Protein AF-W1DSR8-F1 (afdb_monomer_lite)

Radius of gyration: 26.34 Å; chains: 1; bounding box: 42×63×61 Å

Structure (mmCIF, N/CA/C/O backbone):
data_AF-W1DSR8-F1
#
_entry.id   AF-W1DSR8-F1
#
loop_
_atom_site.group_PDB
_atom_site.id
_atom_site.type_symbol
_atom_site.label_atom_id
_atom_site.label_alt_id
_atom_site.label_comp_id
_atom_site.label_asym_id
_atom_site.label_entity_id
_atom_site.label_seq_id
_atom_site.pdbx_PDB_ins_code
_atom_site.Cartn_x
_atom_site.Cartn_y
_atom_site.Cartn_z
_atom_site.occupancy
_atom_site.B_iso_or_equiv
_atom_site.auth_seq_id
_atom_site.auth_comp_id
_atom_site.auth_asym_id
_atom_site.auth_atom_id
_atom_site.pdbx_PDB_model_num
ATOM 1 N N . MET A 1 1 ? 25.577 -54.104 -38.738 1.00 57.38 1 MET A N 1
ATOM 2 C CA . MET A 1 1 ? 24.603 -52.981 -38.769 1.00 57.38 1 MET A CA 1
ATOM 3 C C . MET A 1 1 ? 24.410 -52.238 -37.432 1.00 57.38 1 MET A C 1
ATOM 5 O O . MET A 1 1 ? 23.777 -51.196 -37.439 1.00 57.38 1 MET A O 1
ATOM 9 N N . LYS A 1 2 ? 24.956 -52.697 -36.290 1.00 66.31 2 LYS A N 1
ATOM 10 C CA . LYS A 1 2 ? 24.788 -52.043 -34.970 1.00 66.31 2 LYS A CA 1
ATOM 11 C C . LYS A 1 2 ? 25.782 -50.908 -34.601 1.00 66.31 2 LYS A C 1
ATOM 13 O O . LYS A 1 2 ? 25.391 -50.066 -33.798 1.00 66.31 2 LYS A O 1
ATOM 18 N N . PRO A 1 3 ? 27.028 -50.830 -35.128 1.00 71.56 3 PRO A N 1
ATOM 19 C CA . PRO A 1 3 ? 27.951 -49.761 -34.733 1.00 71.56 3 PRO A CA 1
ATOM 20 C C . PRO A 1 3 ? 27.634 -48.437 -35.438 1.00 71.56 3 PRO A C 1
ATOM 22 O O . PRO A 1 3 ? 27.635 -47.404 -34.787 1.00 71.56 3 PRO A O 1
ATOM 25 N N . PHE A 1 4 ? 27.260 -48.464 -36.720 1.00 76.31 4 PHE A N 1
ATOM 26 C CA . PHE A 1 4 ? 26.940 -47.255 -37.491 1.00 76.31 4 PHE A CA 1
ATOM 27 C C . PHE A 1 4 ? 25.785 -46.451 -36.869 1.00 76.31 4 PHE A C 1
ATOM 29 O O . PHE A 1 4 ? 25.891 -45.244 -36.692 1.00 76.31 4 PHE A O 1
ATOM 36 N N . LEU A 1 5 ? 24.735 -47.142 -36.409 1.00 77.69 5 LEU A N 1
ATOM 37 C CA . LEU A 1 5 ? 23.602 -46.515 -35.728 1.00 77.69 5 LEU A CA 1
ATOM 38 C C . LEU A 1 5 ? 24.011 -45.832 -34.408 1.00 77.69 5 LEU A C 1
ATOM 40 O O . LEU A 1 5 ? 23.509 -44.759 -34.092 1.00 77.69 5 LEU A O 1
ATOM 44 N N . ARG A 1 6 ? 24.963 -46.410 -33.659 1.00 77.19 6 ARG A N 1
ATOM 45 C CA . ARG A 1 6 ? 25.502 -45.806 -32.426 1.00 77.19 6 ARG A CA 1
ATOM 46 C C . ARG A 1 6 ? 26.290 -44.528 -32.711 1.00 77.19 6 ARG A C 1
ATOM 48 O O . ARG A 1 6 ? 26.138 -43.558 -31.979 1.00 77.19 6 ARG A O 1
ATOM 55 N N . TRP A 1 7 ? 27.080 -44.512 -33.783 1.00 81.88 7 TRP A N 1
ATOM 56 C CA . TRP A 1 7 ? 27.810 -43.315 -34.210 1.00 81.88 7 TRP A CA 1
ATOM 57 C C . TRP A 1 7 ? 26.868 -42.203 -34.682 1.00 81.88 7 TRP A C 1
ATOM 59 O O . TRP A 1 7 ? 27.101 -41.045 -34.346 1.00 81.88 7 TRP A O 1
ATOM 69 N N . CYS A 1 8 ? 25.761 -42.541 -35.352 1.00 83.31 8 CYS A N 1
ATOM 70 C CA . CYS A 1 8 ? 24.715 -41.568 -35.674 1.00 83.31 8 CYS A CA 1
ATOM 71 C C . CYS A 1 8 ? 24.102 -40.949 -34.410 1.00 83.31 8 CYS A C 1
ATOM 73 O O . CYS A 1 8 ? 23.993 -39.732 -34.336 1.00 83.31 8 CYS A O 1
ATOM 75 N N . PHE A 1 9 ? 23.768 -41.747 -33.390 1.00 82.94 9 PHE A N 1
ATOM 76 C CA . PHE A 1 9 ? 23.227 -41.210 -32.133 1.00 82.94 9 PHE A CA 1
ATOM 77 C C . PHE A 1 9 ? 24.204 -40.274 -31.411 1.00 82.94 9 PHE A C 1
ATOM 79 O O . PHE A 1 9 ? 23.792 -39.228 -30.913 1.00 82.94 9 PHE A O 1
ATOM 86 N N . VAL A 1 10 ? 25.496 -40.614 -31.387 1.00 83.94 10 VAL A N 1
ATOM 87 C CA . VAL A 1 10 ? 26.535 -39.766 -30.779 1.00 83.94 10 VAL A CA 1
ATOM 88 C C . VAL A 1 10 ? 26.715 -38.463 -31.564 1.00 83.94 10 VAL A C 1
ATOM 90 O O . VAL A 1 10 ? 26.798 -37.396 -30.959 1.00 83.94 10 VAL A O 1
ATOM 93 N N . ALA A 1 11 ? 26.713 -38.525 -32.898 1.00 82.00 11 ALA A N 1
ATOM 94 C CA . ALA A 1 11 ? 26.801 -37.339 -33.746 1.00 82.00 11 ALA A CA 1
ATOM 95 C C . ALA A 1 11 ? 25.592 -36.409 -33.552 1.00 82.00 11 ALA A C 1
ATOM 97 O O . ALA A 1 11 ? 25.767 -35.209 -33.354 1.00 82.00 11 ALA A O 1
ATOM 98 N N . THR A 1 12 ? 24.375 -36.960 -33.511 1.00 81.69 12 THR A N 1
ATOM 99 C CA . THR A 1 12 ? 23.156 -36.182 -33.252 1.00 81.69 12 THR A CA 1
ATOM 100 C C . THR A 1 12 ? 23.197 -35.518 -31.871 1.00 81.69 12 THR A C 1
ATOM 102 O O . THR A 1 12 ? 22.888 -34.332 -31.751 1.00 81.69 12 THR A O 1
ATOM 105 N N . ALA A 1 13 ? 23.655 -36.226 -30.833 1.00 79.44 13 ALA A N 1
ATOM 106 C CA . ALA A 1 13 ? 23.804 -3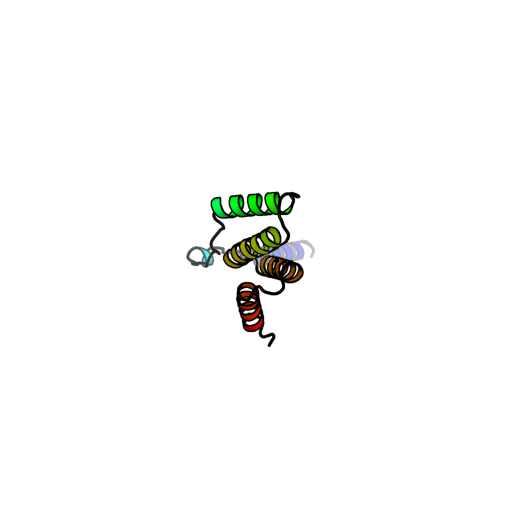5.657 -29.492 1.00 79.44 13 ALA A CA 1
ATOM 107 C C . ALA A 1 13 ? 24.827 -34.504 -29.443 1.00 79.44 13 ALA A C 1
ATOM 109 O O . ALA A 1 13 ? 24.573 -33.487 -28.800 1.00 79.44 13 ALA A O 1
ATOM 110 N N . LEU A 1 14 ? 25.946 -34.621 -30.168 1.00 77.50 14 LEU A N 1
ATOM 111 C CA . LEU A 1 14 ? 26.954 -33.558 -30.273 1.00 77.50 14 LEU A CA 1
ATOM 112 C C . LEU A 1 14 ? 26.421 -32.316 -31.000 1.00 77.50 14 LEU A C 1
ATOM 114 O O . LEU A 1 14 ? 26.727 -31.199 -30.591 1.00 77.50 14 LEU A O 1
ATOM 118 N N . THR A 1 15 ? 25.581 -32.484 -32.027 1.00 75.31 15 THR A N 1
ATOM 119 C CA . THR A 1 15 ? 24.959 -31.341 -32.723 1.00 75.31 15 THR A CA 1
ATOM 120 C C . THR A 1 15 ? 23.925 -30.600 -31.870 1.00 75.31 15 THR A C 1
ATOM 122 O O . THR A 1 15 ? 23.788 -29.386 -31.996 1.00 75.31 15 THR A O 1
ATOM 125 N N . LEU A 1 16 ? 23.240 -31.294 -30.952 1.00 71.69 16 LEU A N 1
ATOM 126 C CA . LEU A 1 16 ? 22.251 -30.694 -30.045 1.00 71.69 16 LEU A CA 1
ATOM 127 C C . LEU A 1 16 ? 22.886 -29.890 -28.896 1.00 71.69 16 LEU A C 1
ATOM 129 O O . LEU A 1 16 ? 22.222 -29.037 -28.313 1.00 71.69 16 LEU A O 1
ATOM 133 N N . ALA A 1 17 ? 24.171 -30.100 -28.592 1.00 68.50 17 ALA A N 1
ATOM 134 C CA . ALA A 1 17 ? 24.893 -29.357 -27.554 1.00 68.50 17 ALA A CA 1
ATOM 135 C C . ALA A 1 17 ? 25.417 -27.973 -28.016 1.00 68.50 17 ALA A C 1
ATOM 137 O O . ALA A 1 17 ? 26.046 -27.259 -27.237 1.00 68.50 17 ALA A O 1
ATOM 138 N N . GLY A 1 18 ? 25.177 -27.579 -29.275 1.00 62.69 18 GLY A N 1
ATOM 139 C CA . GLY A 1 18 ? 25.823 -26.427 -29.921 1.00 62.69 18 GLY A CA 1
ATOM 140 C C . GLY A 1 18 ? 25.292 -25.023 -29.583 1.00 62.69 18 GLY A C 1
ATOM 141 O O . GLY A 1 18 ? 25.923 -24.043 -29.974 1.00 62.69 18 GLY A O 1
ATOM 142 N N . CYS A 1 19 ? 24.181 -24.868 -28.856 1.00 67.44 19 CYS A N 1
ATOM 143 C CA . CYS A 1 19 ? 23.572 -23.550 -28.602 1.00 67.44 19 CYS A CA 1
ATOM 144 C C . CYS A 1 19 ? 23.547 -23.181 -27.112 1.00 67.44 19 CYS A C 1
ATOM 146 O O . CYS A 1 19 ? 22.496 -23.109 -26.488 1.00 67.44 19 CYS A O 1
ATOM 148 N N . SER A 1 20 ? 24.721 -22.903 -26.545 1.00 65.50 20 SER A N 1
ATOM 149 C CA . SER A 1 20 ? 24.864 -22.311 -25.205 1.00 65.50 20 SER A CA 1
ATOM 150 C C . SER A 1 20 ? 25.901 -21.176 -25.202 1.00 65.50 20 SER A C 1
ATOM 152 O O . SER A 1 20 ? 26.665 -21.012 -24.247 1.00 65.50 20 SER A O 1
ATOM 154 N N . SER A 1 21 ? 25.982 -20.373 -26.270 1.00 65.56 21 SER A N 1
ATOM 155 C CA . SER A 1 21 ? 26.824 -19.176 -26.216 1.00 65.56 21 SER A CA 1
ATOM 156 C C . SER A 1 21 ? 26.148 -18.146 -25.303 1.00 65.56 21 SER A C 1
ATOM 158 O O . SER A 1 21 ? 25.184 -17.492 -25.665 1.00 65.56 21 SER A O 1
ATOM 160 N N . THR A 1 22 ? 26.641 -17.986 -24.077 1.00 63.34 22 THR A N 1
ATOM 161 C CA . THR A 1 22 ? 26.250 -16.882 -23.176 1.00 63.34 22 THR A CA 1
ATOM 162 C C . THR A 1 22 ? 26.938 -15.563 -23.550 1.00 63.34 22 THR A C 1
ATOM 164 O O . THR A 1 22 ? 26.731 -14.535 -22.909 1.00 63.34 22 THR A O 1
ATOM 167 N N . ALA A 1 23 ? 27.745 -15.575 -24.619 1.00 63.06 23 ALA A N 1
ATOM 168 C CA . ALA A 1 23 ? 28.526 -14.440 -25.096 1.00 63.06 23 ALA A CA 1
ATOM 169 C C . ALA A 1 23 ? 27.670 -13.245 -25.554 1.00 63.06 23 ALA A C 1
ATOM 171 O O . ALA A 1 23 ? 28.131 -12.118 -25.425 1.00 63.06 23 ALA A O 1
ATOM 172 N N . TRP A 1 24 ? 26.426 -13.458 -26.008 1.00 65.94 24 TRP A N 1
ATOM 173 C CA . TRP A 1 24 ? 25.528 -12.369 -26.430 1.00 65.94 24 TRP A CA 1
ATOM 174 C C . TRP A 1 24 ? 25.045 -11.476 -25.277 1.00 65.94 24 TRP A C 1
ATOM 176 O O . TRP A 1 24 ? 24.497 -10.407 -25.522 1.00 65.94 24 TRP A O 1
ATOM 186 N N . ARG A 1 25 ? 25.223 -11.904 -24.019 1.00 64.75 25 ARG A N 1
ATOM 187 C CA . ARG A 1 25 ? 24.675 -11.220 -22.837 1.00 64.75 25 ARG A CA 1
ATOM 188 C C . ARG A 1 25 ? 25.703 -10.390 -22.064 1.00 64.75 25 ARG A C 1
ATOM 190 O O . ARG A 1 25 ? 25.335 -9.766 -21.077 1.00 64.75 25 ARG A O 1
ATOM 197 N N . LYS A 1 26 ? 26.973 -10.387 -22.489 1.00 68.38 26 LYS A N 1
ATOM 198 C CA . LYS A 1 26 ? 28.072 -9.711 -21.772 1.00 68.38 26 LYS A CA 1
ATOM 199 C C . LYS A 1 26 ? 27.891 -8.193 -21.678 1.00 68.38 26 LYS A C 1
ATOM 201 O O . LYS A 1 26 ? 28.249 -7.625 -20.656 1.00 68.38 26 LYS A O 1
ATOM 206 N N . ASP A 1 27 ? 27.254 -7.592 -22.680 1.00 73.44 27 ASP A N 1
ATOM 207 C CA . ASP A 1 27 ? 27.051 -6.139 -22.774 1.00 73.44 27 ASP A CA 1
ATOM 208 C C . ASP A 1 27 ? 25.569 -5.737 -22.661 1.00 73.44 27 ASP A C 1
ATOM 210 O O . ASP A 1 27 ? 25.179 -4.614 -22.982 1.00 73.44 27 ASP A O 1
ATOM 214 N N . ALA A 1 28 ? 24.707 -6.660 -22.222 1.00 76.81 28 ALA A N 1
ATOM 215 C CA . ALA A 1 28 ? 23.290 -6.376 -22.057 1.00 76.81 28 ALA A CA 1
ATOM 216 C C . ALA A 1 28 ? 23.070 -5.543 -20.786 1.00 76.81 28 ALA A C 1
ATOM 218 O O . ALA A 1 28 ? 23.123 -6.065 -19.671 1.00 76.81 28 ALA A O 1
ATOM 219 N N . VAL A 1 29 ? 22.772 -4.253 -20.953 1.00 77.44 29 VAL A N 1
ATOM 220 C CA . VAL A 1 29 ? 22.270 -3.403 -19.865 1.00 77.44 29 VAL A CA 1
ATOM 221 C C . VAL A 1 29 ? 20.841 -3.840 -19.557 1.00 77.44 29 VAL A C 1
ATOM 223 O O . VAL A 1 29 ? 19.881 -3.415 -20.197 1.00 77.44 29 VAL A O 1
ATOM 226 N N . LEU A 1 30 ? 20.703 -4.756 -18.603 1.00 79.81 30 LEU A N 1
ATOM 227 C CA . LEU A 1 30 ? 19.405 -5.146 -18.073 1.00 79.81 30 LEU A C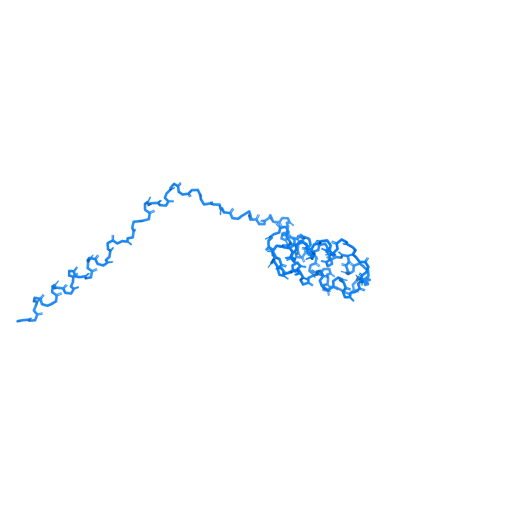A 1
ATOM 228 C C . LEU A 1 30 ? 19.028 -4.159 -16.974 1.00 79.81 30 LEU A C 1
ATOM 230 O O . LEU A 1 30 ? 19.800 -3.942 -16.041 1.00 79.81 30 LEU A O 1
ATOM 234 N N . ALA A 1 31 ? 17.835 -3.577 -17.072 1.00 80.12 31 ALA A N 1
ATOM 235 C CA . ALA A 1 31 ? 17.258 -2.838 -15.961 1.00 80.12 31 ALA A CA 1
ATOM 236 C C . ALA A 1 31 ? 17.036 -3.821 -14.801 1.00 80.12 31 ALA A C 1
ATOM 238 O O . ALA A 1 31 ? 16.130 -4.653 -14.839 1.00 80.12 31 ALA A O 1
ATOM 239 N N . VAL A 1 32 ? 17.909 -3.765 -13.797 1.00 75.62 32 VAL A N 1
ATOM 240 C CA . VAL A 1 32 ? 17.732 -4.496 -12.543 1.00 75.62 32 VAL A CA 1
ATOM 241 C C . VAL A 1 32 ? 16.789 -3.666 -11.673 1.00 75.62 32 VAL A C 1
ATOM 243 O O . VAL A 1 32 ? 16.991 -2.453 -11.568 1.00 75.62 32 VAL A O 1
ATOM 246 N N . PRO A 1 33 ? 15.752 -4.266 -11.062 1.00 76.56 33 PRO A N 1
ATOM 247 C CA . PRO A 1 33 ? 14.892 -3.531 -10.148 1.00 76.56 33 PRO A CA 1
ATOM 248 C C . PRO A 1 33 ? 15.720 -2.987 -8.982 1.00 76.56 33 PRO A C 1
ATOM 250 O O . PRO A 1 33 ? 16.597 -3.681 -8.454 1.00 76.56 33 PRO A O 1
ATOM 253 N N . LEU A 1 34 ? 15.430 -1.746 -8.586 1.00 78.88 34 LEU A N 1
ATOM 254 C CA . LEU A 1 34 ? 16.042 -1.127 -7.417 1.00 78.88 34 LEU A CA 1
ATOM 255 C C . LEU A 1 34 ? 15.794 -2.030 -6.205 1.00 78.88 34 LEU A C 1
ATOM 257 O O . LEU A 1 34 ? 14.649 -2.351 -5.889 1.00 78.88 34 LEU A O 1
ATOM 261 N N . GLN A 1 35 ? 16.873 -2.483 -5.571 1.00 84.94 35 GLN A N 1
ATOM 262 C CA . GLN A 1 35 ? 16.764 -3.338 -4.395 1.00 84.94 35 GLN A CA 1
ATOM 263 C C . GLN A 1 35 ? 16.304 -2.503 -3.192 1.00 84.94 35 GLN A C 1
ATOM 265 O O . GLN A 1 35 ? 16.728 -1.347 -3.073 1.00 84.94 35 GLN A O 1
ATOM 270 N N . PRO A 1 36 ? 15.475 -3.067 -2.296 1.00 88.88 36 PRO A N 1
ATOM 271 C CA . PRO A 1 36 ? 15.156 -2.424 -1.032 1.00 88.88 36 PRO A CA 1
ATOM 272 C C . PRO A 1 36 ? 16.435 -2.089 -0.264 1.00 88.88 36 PRO A C 1
ATOM 274 O O . PRO A 1 36 ? 17.408 -2.844 -0.259 1.00 88.88 36 PRO A O 1
ATOM 277 N N . THR A 1 37 ? 16.441 -0.941 0.401 1.00 92.88 37 THR A N 1
ATOM 278 C CA . THR A 1 37 ? 17.517 -0.603 1.333 1.00 92.88 37 THR A CA 1
ATOM 279 C C . THR A 1 37 ? 17.319 -1.351 2.650 1.00 92.88 37 THR A C 1
ATOM 281 O O . THR A 1 37 ? 16.186 -1.561 3.085 1.00 92.88 37 THR A O 1
ATOM 284 N N . LEU A 1 38 ? 18.413 -1.664 3.354 1.00 94.25 38 LEU A N 1
ATOM 285 C CA . LEU A 1 38 ? 18.348 -2.257 4.699 1.00 94.25 38 LEU A CA 1
ATOM 286 C C . LEU A 1 38 ? 17.455 -1.435 5.645 1.00 94.25 38 LEU A C 1
ATOM 288 O O . LEU A 1 38 ? 16.727 -1.981 6.467 1.00 94.25 38 LEU A O 1
ATOM 292 N N . GLN A 1 39 ? 17.484 -0.107 5.516 1.00 93.69 39 GLN A N 1
ATOM 293 C CA . GLN A 1 39 ? 16.636 0.774 6.309 1.00 93.69 39 GLN A CA 1
ATOM 294 C C . GLN A 1 39 ? 15.143 0.506 6.064 1.00 93.69 39 GLN A C 1
ATOM 296 O O . GLN A 1 39 ? 14.382 0.449 7.026 1.00 93.69 39 GLN A O 1
ATOM 301 N N . GLN A 1 40 ? 14.719 0.309 4.811 1.00 94.44 40 GLN A N 1
ATOM 302 C CA . GLN A 1 40 ? 13.326 -0.016 4.483 1.00 94.44 40 GLN A CA 1
ATOM 303 C C . GLN A 1 40 ? 12.914 -1.382 5.039 1.00 94.44 40 GLN A C 1
ATOM 305 O O . GLN A 1 40 ? 11.819 -1.504 5.580 1.00 94.44 40 GLN A O 1
ATOM 310 N N . GLU A 1 41 ? 13.793 -2.384 4.975 1.00 94.12 41 GLU A N 1
ATOM 311 C CA . GLU A 1 41 ? 13.533 -3.712 5.549 1.00 94.12 41 GLU A CA 1
ATOM 312 C C . GLU A 1 41 ? 13.352 -3.648 7.070 1.00 94.12 41 GLU A C 1
ATOM 314 O O . GLU A 1 41 ? 12.401 -4.208 7.618 1.00 94.12 41 GLU A O 1
ATOM 319 N N . VAL A 1 42 ? 14.223 -2.906 7.760 1.00 97.00 42 VAL A N 1
ATOM 320 C CA . VAL A 1 42 ? 14.126 -2.702 9.213 1.00 97.00 42 VAL A CA 1
ATOM 321 C C . VAL A 1 42 ? 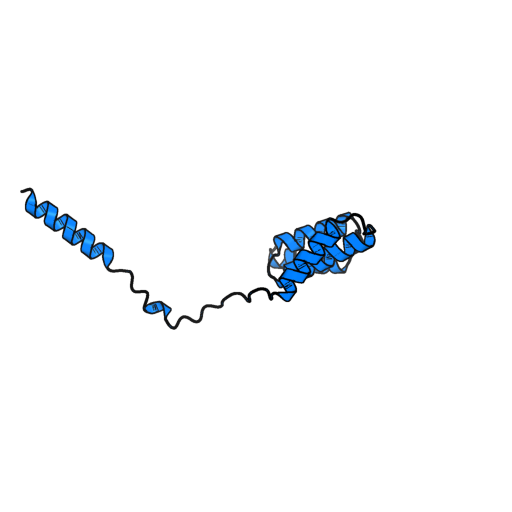12.855 -1.937 9.583 1.00 97.00 42 VAL A C 1
ATOM 323 O O . VAL A 1 42 ? 12.209 -2.272 10.579 1.00 97.00 42 VAL A O 1
ATOM 326 N N . ILE A 1 43 ? 12.476 -0.923 8.797 1.00 96.75 43 ILE A N 1
ATOM 327 C CA . ILE A 1 43 ? 11.224 -0.185 9.003 1.00 96.75 43 ILE A CA 1
ATOM 328 C C . ILE A 1 43 ? 10.027 -1.128 8.843 1.00 96.75 43 ILE A C 1
ATOM 330 O O . ILE A 1 43 ? 9.193 -1.172 9.745 1.00 96.75 43 ILE A O 1
ATOM 334 N N . LEU A 1 44 ? 9.972 -1.929 7.774 1.00 96.62 44 LEU A N 1
ATOM 335 C CA . LEU A 1 44 ? 8.902 -2.911 7.562 1.00 96.62 44 LEU A CA 1
ATOM 336 C C . LEU A 1 44 ? 8.775 -3.884 8.737 1.00 96.62 44 LEU A C 1
ATOM 338 O O . LEU A 1 44 ? 7.686 -4.036 9.292 1.00 96.62 44 LEU A O 1
ATOM 342 N N . ALA A 1 45 ? 9.889 -4.480 9.168 1.00 96.19 45 ALA A N 1
ATOM 343 C CA . ALA A 1 45 ? 9.904 -5.415 10.291 1.00 96.19 45 ALA A CA 1
ATOM 344 C C . ALA A 1 45 ? 9.390 -4.765 11.588 1.00 96.19 45 ALA A C 1
ATOM 346 O O . ALA A 1 45 ? 8.622 -5.363 12.344 1.00 96.19 45 ALA A O 1
ATOM 347 N N . ARG A 1 46 ? 9.765 -3.505 11.839 1.00 97.06 46 ARG A N 1
ATOM 348 C CA . ARG A 1 46 ? 9.274 -2.746 12.994 1.00 97.06 46 ARG A CA 1
ATOM 349 C C . ARG A 1 46 ? 7.777 -2.453 12.891 1.00 97.06 46 ARG A C 1
ATOM 351 O O . ARG A 1 46 ? 7.077 -2.601 13.889 1.00 97.06 46 ARG A O 1
ATOM 358 N N . MET A 1 47 ? 7.281 -2.042 11.725 1.00 97.44 47 MET A N 1
ATOM 359 C CA . MET A 1 47 ? 5.850 -1.784 11.516 1.00 97.44 47 MET A CA 1
ATOM 360 C C . MET A 1 47 ? 5.023 -3.051 11.749 1.00 97.44 47 MET A C 1
ATOM 362 O O . MET A 1 47 ? 4.009 -2.996 12.441 1.00 97.44 47 MET A O 1
ATOM 366 N N . GLU A 1 48 ? 5.482 -4.203 11.250 1.00 95.88 48 GLU A N 1
ATOM 367 C CA . GLU A 1 48 ? 4.856 -5.504 11.516 1.00 95.88 48 GLU A CA 1
ATOM 368 C C . GLU A 1 48 ? 4.806 -5.830 13.011 1.00 95.88 48 GLU A C 1
ATOM 370 O O . GLU A 1 48 ? 3.751 -6.199 13.528 1.00 95.88 48 GLU A O 1
ATOM 375 N N . GLN A 1 49 ? 5.916 -5.634 13.726 1.00 96.38 49 GLN A N 1
ATOM 376 C CA . GLN A 1 49 ? 5.972 -5.857 15.170 1.00 96.38 49 GLN A CA 1
ATOM 377 C C . GLN A 1 49 ? 4.986 -4.958 15.932 1.00 96.38 49 GLN A C 1
ATOM 379 O O . GLN A 1 49 ? 4.308 -5.422 16.852 1.00 96.38 49 GLN A O 1
ATOM 384 N N . ILE A 1 50 ? 4.886 -3.680 15.555 1.00 96.75 50 ILE A N 1
ATOM 385 C CA . ILE A 1 50 ? 3.958 -2.734 16.183 1.00 96.75 50 ILE A CA 1
ATOM 386 C C . ILE A 1 50 ? 2.507 -3.140 15.887 1.00 96.75 50 ILE A C 1
ATOM 388 O O . ILE A 1 50 ? 1.694 -3.183 16.810 1.00 96.75 50 I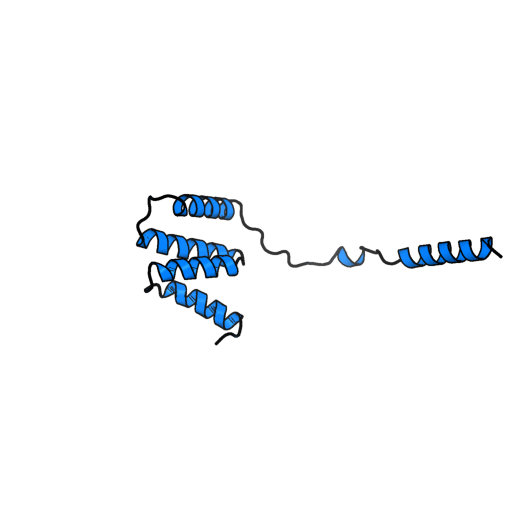LE A O 1
ATOM 392 N N . LEU A 1 51 ? 2.182 -3.510 14.645 1.00 95.88 51 LEU A N 1
ATOM 393 C CA . LEU A 1 51 ? 0.837 -3.954 14.258 1.00 95.88 51 LEU A CA 1
ATOM 394 C C . LEU A 1 51 ? 0.410 -5.253 14.956 1.00 95.88 51 LEU A C 1
ATOM 396 O O . LEU A 1 51 ? -0.770 -5.407 15.281 1.00 95.88 51 LEU A O 1
ATOM 400 N N . ALA A 1 52 ? 1.353 -6.162 15.216 1.00 94.44 52 ALA A N 1
ATOM 401 C CA . ALA A 1 52 ? 1.120 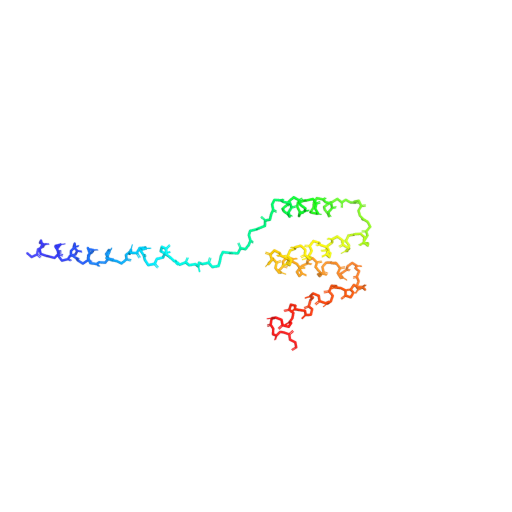-7.386 15.983 1.00 94.44 52 ALA A CA 1
ATOM 402 C C . ALA A 1 52 ? 0.921 -7.126 17.488 1.00 94.44 52 ALA A C 1
ATOM 404 O O . ALA A 1 52 ? 0.377 -7.969 18.204 1.00 94.44 52 ALA A O 1
ATOM 405 N N . SER A 1 53 ? 1.344 -5.962 17.983 1.00 92.00 53 SER A N 1
ATOM 406 C CA . SER A 1 53 ? 1.132 -5.568 19.371 1.00 92.00 53 SER A CA 1
ATOM 407 C C . SER A 1 53 ? -0.310 -5.093 19.623 1.00 92.00 53 SER A C 1
ATOM 409 O O . SER A 1 53 ? -1.036 -4.673 18.717 1.00 92.00 53 SER A O 1
ATOM 411 N N . ARG A 1 54 ? -0.739 -5.129 20.892 1.00 81.62 54 ARG A N 1
ATOM 412 C CA . ARG A 1 54 ? -2.044 -4.602 21.345 1.00 81.62 54 ARG A CA 1
ATOM 413 C C . ARG A 1 54 ? -2.002 -3.121 21.747 1.00 81.62 54 ARG A C 1
ATOM 415 O O . ARG A 1 54 ? -2.917 -2.655 22.411 1.00 81.62 54 ARG A O 1
ATOM 422 N N . ALA A 1 55 ? -0.937 -2.402 21.404 1.00 86.81 55 ALA A N 1
ATOM 423 C CA . ALA A 1 55 ? -0.685 -1.068 21.947 1.00 86.81 55 ALA A CA 1
ATOM 424 C C . ALA A 1 55 ? -1.391 0.077 21.200 1.00 86.81 55 ALA A C 1
ATOM 426 O O . ALA A 1 55 ? -1.396 1.193 21.705 1.00 86.81 55 ALA A O 1
ATOM 427 N N . LEU A 1 56 ? -1.946 -0.181 20.014 1.00 94.06 56 LEU A N 1
ATOM 428 C CA . LEU A 1 56 ? -2.484 0.854 19.129 1.00 94.06 56 LEU A CA 1
ATOM 429 C C . LEU A 1 56 ? -3.993 1.022 19.292 1.00 94.06 56 LEU A C 1
ATOM 431 O O . LEU A 1 56 ? -4.723 0.026 19.319 1.00 94.06 56 LEU A O 1
ATOM 435 N N . SER A 1 57 ? -4.446 2.274 19.302 1.00 96.31 57 SER A N 1
ATOM 436 C CA . SER A 1 57 ? -5.838 2.614 19.004 1.00 96.31 57 SER A CA 1
ATOM 437 C C . SER A 1 57 ? -6.200 2.229 17.567 1.00 96.31 57 SER A C 1
ATOM 439 O O . SER A 1 57 ? -5.327 2.030 16.717 1.00 96.31 57 SER A O 1
ATOM 441 N N . ASP A 1 58 ? -7.498 2.139 17.282 1.00 95.81 58 ASP A N 1
ATOM 442 C CA . ASP A 1 58 ? -7.993 1.872 15.928 1.00 95.81 58 ASP A CA 1
ATOM 443 C C . ASP A 1 58 ? -7.486 2.922 14.935 1.00 95.81 58 ASP A C 1
ATOM 445 O O . ASP A 1 58 ? -7.041 2.583 13.838 1.00 95.81 58 ASP A O 1
ATOM 449 N N . ASP A 1 59 ? -7.431 4.183 15.360 1.00 96.12 59 ASP A N 1
ATOM 450 C CA . ASP A 1 59 ? -6.907 5.253 14.530 1.00 96.12 59 ASP A CA 1
ATOM 451 C C . ASP A 1 59 ? -5.410 5.091 14.223 1.00 96.12 59 ASP A C 1
ATOM 453 O O . ASP A 1 59 ? -4.982 5.147 13.065 1.00 96.12 59 ASP A O 1
ATOM 457 N N . GLU A 1 60 ? -4.585 4.840 15.233 1.00 97.56 60 GLU A N 1
ATOM 458 C CA . GLU A 1 60 ? -3.155 4.620 15.005 1.00 97.56 60 GLU A CA 1
ATOM 459 C C . GLU A 1 60 ? -2.913 3.363 14.163 1.00 97.56 60 GLU A C 1
ATOM 461 O O . GLU A 1 60 ? -2.024 3.347 13.313 1.00 97.56 60 GLU A O 1
ATOM 466 N N . ARG A 1 61 ? -3.733 2.321 14.343 1.00 97.75 61 ARG A N 1
ATOM 467 C CA . ARG A 1 61 ? -3.669 1.097 13.540 1.00 97.75 61 ARG A CA 1
ATOM 468 C C . ARG A 1 61 ? -4.008 1.365 12.077 1.00 97.75 61 ARG A C 1
ATOM 470 O O . ARG A 1 61 ? -3.258 0.919 11.212 1.00 97.75 61 ARG A O 1
ATOM 477 N N . ALA A 1 62 ? -5.090 2.090 11.794 1.00 98.19 62 ALA A N 1
ATOM 478 C CA . ALA A 1 62 ? -5.466 2.476 10.434 1.00 98.19 62 ALA A CA 1
ATOM 479 C C . ALA A 1 62 ? -4.368 3.316 9.765 1.00 98.19 62 ALA A C 1
ATOM 481 O O . ALA A 1 62 ? -3.992 3.056 8.621 1.00 98.19 62 ALA A O 1
ATOM 482 N N . GLN A 1 63 ? -3.800 4.274 10.503 1.00 98.12 63 GLN A N 1
ATOM 483 C CA . GLN A 1 63 ? -2.716 5.121 10.014 1.00 98.12 63 GLN A CA 1
ATOM 484 C C . GLN A 1 63 ? -1.446 4.315 9.718 1.00 98.12 63 GLN A C 1
ATOM 486 O O . GLN A 1 63 ? -0.852 4.464 8.652 1.00 98.12 63 GLN A O 1
ATOM 491 N N . LEU A 1 64 ? -1.054 3.415 10.620 1.00 98.19 64 LEU A N 1
ATOM 492 C CA . LEU A 1 64 ? 0.139 2.593 10.440 1.00 98.19 64 LEU A CA 1
ATOM 493 C C . LEU A 1 64 ? -0.015 1.587 9.288 1.00 98.19 64 LEU A C 1
ATOM 495 O O . LEU A 1 64 ? 0.949 1.335 8.566 1.00 98.19 64 LEU A O 1
ATOM 499 N N . LEU A 1 65 ? -1.218 1.036 9.085 1.00 98.50 65 LEU A N 1
ATOM 500 C CA . LEU A 1 65 ? -1.540 0.220 7.908 1.00 98.50 65 LEU A CA 1
ATOM 501 C C . LEU A 1 65 ? -1.408 1.038 6.619 1.00 98.50 65 LEU A C 1
ATOM 503 O O . LEU A 1 65 ? -0.764 0.579 5.681 1.00 98.50 65 LEU A O 1
ATOM 507 N N . TYR A 1 66 ? -1.946 2.260 6.580 1.00 98.56 66 TYR A N 1
ATOM 508 C CA . TYR A 1 66 ? -1.763 3.158 5.439 1.00 98.56 66 TYR A CA 1
ATOM 509 C C . TYR A 1 66 ? -0.276 3.411 5.148 1.00 98.56 66 TYR A C 1
ATOM 511 O O . TYR A 1 66 ? 0.167 3.207 4.019 1.00 98.56 66 TYR A O 1
ATOM 519 N N . GLU A 1 67 ? 0.516 3.776 6.157 1.00 98.38 67 GLU A N 1
ATOM 520 C CA . GLU A 1 67 ? 1.949 4.045 5.994 1.00 98.38 67 GLU A CA 1
ATOM 521 C C . GLU A 1 67 ? 2.728 2.814 5.516 1.00 98.38 67 GLU A C 1
ATOM 523 O O . GLU A 1 67 ? 3.593 2.925 4.641 1.00 98.38 67 GLU A O 1
ATOM 528 N N . ARG A 1 68 ? 2.408 1.622 6.039 1.00 98.56 68 ARG A N 1
ATOM 529 C CA . ARG A 1 68 ? 3.033 0.376 5.580 1.00 98.56 68 ARG A CA 1
ATOM 530 C C . ARG A 1 68 ? 2.635 0.065 4.138 1.00 98.56 68 ARG A C 1
ATOM 532 O O . ARG A 1 68 ? 3.490 -0.332 3.347 1.00 98.56 68 ARG A O 1
ATOM 539 N N . GLY A 1 69 ? 1.385 0.340 3.768 1.00 98.25 69 GLY A N 1
ATOM 540 C CA . GLY A 1 69 ? 0.905 0.243 2.395 1.00 98.25 69 GLY A CA 1
ATOM 541 C C . GLY A 1 69 ? 1.668 1.157 1.431 1.00 98.25 69 GLY A C 1
ATOM 542 O O . GLY A 1 69 ? 2.084 0.703 0.367 1.00 98.25 69 GLY A O 1
ATOM 543 N N . VAL A 1 70 ? 1.943 2.406 1.824 1.00 98.12 70 VAL A N 1
ATOM 544 C CA . VAL A 1 70 ? 2.785 3.340 1.048 1.00 98.12 70 VAL A CA 1
ATOM 545 C C . VAL A 1 70 ? 4.204 2.792 0.871 1.00 98.12 70 VAL A C 1
ATOM 547 O O . VAL A 1 70 ? 4.765 2.843 -0.226 1.00 98.12 70 VAL A O 1
ATOM 550 N N . LEU A 1 71 ? 4.788 2.219 1.927 1.00 97.31 71 LEU A N 1
ATOM 551 C CA . LEU A 1 71 ? 6.112 1.607 1.840 1.00 97.31 71 LEU A CA 1
ATOM 552 C C . LEU A 1 71 ? 6.110 0.393 0.899 1.00 97.31 71 LEU A C 1
ATOM 554 O O . LEU A 1 71 ? 6.988 0.295 0.042 1.00 97.31 71 LEU A O 1
ATOM 558 N N . TYR A 1 72 ? 5.110 -0.486 0.981 1.00 97.38 72 TYR A N 1
ATOM 559 C CA . TYR A 1 72 ? 4.957 -1.594 0.038 1.00 97.38 72 TYR A CA 1
ATOM 560 C C . TYR A 1 72 ? 4.781 -1.123 -1.410 1.00 97.38 72 TYR A C 1
ATOM 562 O O . TYR A 1 72 ? 5.386 -1.714 -2.305 1.00 97.38 72 TYR A O 1
ATOM 570 N N . ASP A 1 73 ? 4.019 -0.054 -1.653 1.00 96.19 73 ASP A N 1
ATOM 571 C CA . ASP A 1 73 ? 3.871 0.532 -2.990 1.00 96.19 73 ASP A CA 1
ATOM 572 C C . ASP A 1 73 ? 5.219 0.996 -3.555 1.00 96.19 73 ASP A C 1
ATOM 574 O O . ASP A 1 73 ? 5.579 0.634 -4.678 1.00 96.19 73 ASP A O 1
ATOM 578 N N . SER A 1 74 ? 6.017 1.693 -2.737 1.00 93.56 74 SER A N 1
ATOM 579 C CA . SER A 1 74 ? 7.355 2.170 -3.122 1.00 93.56 74 SER A CA 1
ATOM 580 C C . SER A 1 74 ? 8.325 1.038 -3.488 1.00 93.56 74 SER A C 1
ATOM 582 O O . SER A 1 74 ? 9.246 1.233 -4.279 1.00 93.56 74 SER A O 1
ATOM 584 N N . LEU A 1 75 ? 8.094 -0.159 -2.939 1.00 93.69 75 LEU A N 1
ATOM 585 C CA . LEU A 1 75 ? 8.866 -1.374 -3.204 1.00 93.69 75 LEU A CA 1
ATOM 586 C C . LEU A 1 75 ? 8.279 -2.214 -4.352 1.00 93.69 75 LEU A C 1
ATOM 588 O O . LEU A 1 75 ? 8.786 -3.293 -4.652 1.00 93.69 75 LEU A O 1
ATOM 592 N N . GLY A 1 76 ? 7.197 -1.757 -4.991 1.00 92.31 76 GLY A N 1
ATOM 593 C CA . GLY A 1 76 ? 6.508 -2.484 -6.059 1.00 92.31 76 GLY A CA 1
ATOM 594 C C . GLY A 1 76 ? 5.634 -3.645 -5.572 1.00 92.31 76 GLY A C 1
ATOM 595 O O . GLY A 1 76 ? 5.083 -4.391 -6.384 1.00 92.31 76 GLY A O 1
ATOM 596 N N . LEU A 1 77 ? 5.446 -3.795 -4.260 1.00 94.50 77 LEU A N 1
ATOM 597 C CA . LEU A 1 77 ? 4.674 -4.863 -3.622 1.00 94.50 77 LEU A CA 1
ATOM 598 C C . LEU A 1 77 ? 3.170 -4.529 -3.590 1.00 94.50 77 LEU A C 1
ATOM 600 O O . LEU A 1 77 ? 2.518 -4.564 -2.547 1.00 94.50 77 LEU A O 1
ATOM 604 N N . ARG A 1 78 ? 2.595 -4.222 -4.760 1.00 94.56 78 ARG A N 1
ATOM 605 C CA . ARG A 1 78 ? 1.231 -3.665 -4.909 1.00 94.56 78 ARG A CA 1
ATOM 606 C C . ARG A 1 78 ? 0.121 -4.484 -4.248 1.00 94.56 78 ARG A C 1
ATOM 608 O O . ARG A 1 78 ? -0.842 -3.917 -3.743 1.00 94.56 78 ARG A O 1
ATOM 615 N N . ALA A 1 79 ? 0.223 -5.813 -4.261 1.00 96.19 79 ALA A N 1
ATOM 616 C CA . ALA A 1 79 ? -0.784 -6.674 -3.640 1.00 96.19 79 ALA A CA 1
ATOM 617 C C . ALA A 1 79 ? -0.820 -6.502 -2.112 1.00 96.19 79 ALA A C 1
ATOM 619 O O . ALA A 1 79 ? -1.903 -6.435 -1.531 1.00 96.19 79 ALA A O 1
ATOM 620 N N . LEU A 1 80 ? 0.355 -6.379 -1.483 1.00 97.62 80 LEU A N 1
ATOM 621 C CA . LEU A 1 80 ? 0.475 -6.116 -0.049 1.00 97.62 80 LEU A CA 1
ATOM 622 C C . LEU A 1 80 ? -0.013 -4.704 0.277 1.00 97.62 80 LEU A C 1
ATOM 624 O O . LEU A 1 80 ? -0.833 -4.542 1.175 1.00 97.62 80 LEU A O 1
ATOM 628 N N . ALA A 1 81 ? 0.384 -3.711 -0.525 1.00 98.44 81 ALA A N 1
ATOM 629 C CA . ALA A 1 81 ? -0.094 -2.338 -0.379 1.00 98.44 81 ALA A CA 1
ATOM 630 C C . ALA A 1 81 ? -1.628 -2.248 -0.429 1.00 98.44 81 ALA A C 1
ATOM 632 O O . ALA A 1 81 ? -2.258 -1.695 0.468 1.00 98.44 81 ALA A O 1
ATOM 633 N N . ARG A 1 82 ? -2.260 -2.876 -1.431 1.00 97.62 82 ARG A N 1
ATOM 634 C CA . ARG A 1 82 ? -3.725 -2.909 -1.557 1.00 97.62 82 ARG A CA 1
ATOM 635 C C . ARG A 1 82 ? -4.400 -3.600 -0.373 1.00 97.62 82 ARG A C 1
ATOM 637 O O . ARG A 1 82 ? -5.482 -3.174 0.033 1.00 97.62 82 ARG A O 1
ATOM 644 N N . ASN A 1 83 ? -3.805 -4.668 0.155 1.00 98.25 83 ASN A N 1
ATOM 645 C CA . ASN A 1 83 ? -4.334 -5.346 1.333 1.00 98.25 83 ASN A CA 1
ATOM 646 C C . ASN A 1 83 ? -4.306 -4.422 2.560 1.00 98.25 83 ASN A C 1
ATOM 648 O O . ASN A 1 83 ? -5.334 -4.282 3.218 1.00 98.25 83 ASN A O 1
ATOM 652 N N . ASP A 1 84 ? -3.191 -3.734 2.799 1.00 98.56 84 ASP A N 1
ATOM 653 C CA . ASP A 1 84 ? -3.048 -2.771 3.893 1.00 98.56 84 ASP A CA 1
ATOM 654 C C . ASP A 1 84 ? -4.012 -1.589 3.764 1.00 98.56 84 ASP A C 1
ATOM 656 O O . ASP A 1 84 ? -4.703 -1.250 4.722 1.00 98.56 84 ASP A O 1
ATOM 660 N N . PHE A 1 85 ? -4.151 -1.023 2.565 1.00 98.69 85 PHE A N 1
ATOM 661 C CA . PHE A 1 85 ? -5.141 0.016 2.273 1.00 98.69 85 PHE A CA 1
ATOM 662 C C . PHE A 1 85 ? -6.576 -0.447 2.542 1.00 98.69 85 PHE A C 1
ATOM 664 O O . PHE A 1 85 ? -7.375 0.297 3.108 1.00 98.69 85 PHE A O 1
ATOM 671 N N . SER A 1 86 ? -6.902 -1.689 2.180 1.00 98.19 86 SER A N 1
ATOM 672 C CA . SER A 1 86 ? -8.231 -2.257 2.435 1.00 98.19 86 SER A CA 1
ATOM 673 C C . SER A 1 86 ? -8.486 -2.449 3.932 1.00 98.19 86 SER A C 1
ATOM 675 O O . SER A 1 86 ? -9.585 -2.174 4.404 1.00 98.19 86 SER A O 1
ATOM 677 N N . GLN A 1 87 ? -7.476 -2.890 4.690 1.00 98.31 87 GLN A N 1
ATOM 678 C CA .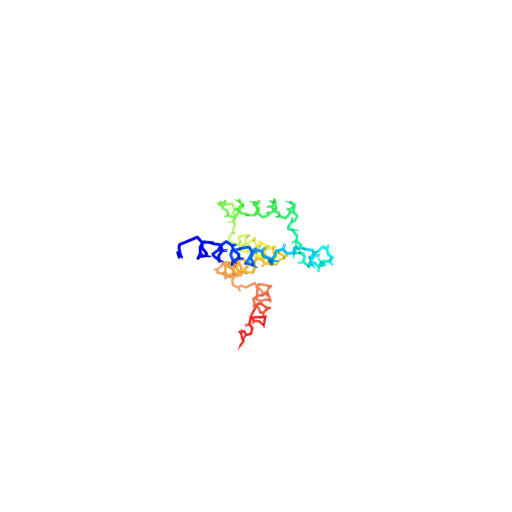 GLN A 1 87 ? -7.575 -3.007 6.145 1.00 98.31 87 GLN A CA 1
ATOM 679 C C . GLN A 1 87 ? -7.689 -1.635 6.824 1.00 98.31 87 GLN A C 1
ATOM 681 O O . GLN A 1 87 ? -8.500 -1.481 7.733 1.00 98.31 87 GLN A O 1
ATOM 686 N N . ALA A 1 88 ? -6.933 -0.635 6.362 1.00 98.56 88 ALA A N 1
ATOM 687 C CA . ALA A 1 88 ? -7.018 0.732 6.868 1.00 98.56 88 ALA A CA 1
ATOM 688 C C . ALA A 1 88 ? -8.432 1.304 6.684 1.00 98.56 88 ALA A C 1
ATOM 690 O O . ALA A 1 88 ? -9.018 1.767 7.657 1.00 98.56 88 ALA A O 1
ATOM 691 N N . LEU A 1 89 ? -9.020 1.172 5.487 1.00 98.56 89 LEU A N 1
ATOM 692 C CA . LEU A 1 89 ? -10.390 1.630 5.206 1.00 98.56 89 LEU A CA 1
ATOM 693 C C . LEU A 1 89 ? -11.474 0.858 5.966 1.00 98.56 89 LEU A C 1
ATOM 695 O O . LEU A 1 89 ? -12.535 1.411 6.242 1.00 98.56 89 LEU A O 1
ATOM 699 N N . ALA A 1 90 ? -11.227 -0.410 6.307 1.00 98.31 90 ALA A N 1
ATOM 700 C CA . ALA A 1 90 ? -12.150 -1.187 7.131 1.00 98.31 90 ALA A CA 1
ATOM 701 C C . ALA A 1 90 ? -12.217 -0.674 8.580 1.00 98.31 90 ALA A C 1
ATOM 703 O O . ALA A 1 90 ? -13.244 -0.841 9.233 1.00 98.31 90 ALA A O 1
ATOM 704 N N . ILE A 1 91 ? -11.135 -0.063 9.072 1.00 98.00 91 ILE A N 1
ATOM 705 C CA . ILE A 1 91 ? -11.062 0.534 10.410 1.00 98.00 91 ILE A CA 1
ATOM 706 C C . ILE A 1 91 ? -11.513 1.997 10.364 1.00 98.00 91 ILE A C 1
ATOM 708 O O . ILE A 1 91 ? -12.369 2.406 11.145 1.00 98.00 91 ILE A O 1
ATOM 712 N N . ARG A 1 92 ? -10.963 2.769 9.422 1.00 98.19 92 ARG A N 1
ATOM 713 C CA . ARG A 1 92 ? -11.262 4.182 9.206 1.00 98.19 92 ARG A CA 1
ATOM 714 C C . ARG A 1 92 ? -11.675 4.432 7.748 1.00 98.19 92 ARG A C 1
ATOM 716 O O . ARG A 1 92 ? -10.808 4.574 6.885 1.00 98.19 92 ARG A O 1
ATOM 723 N N . PRO A 1 93 ? -12.982 4.526 7.457 1.00 98.00 93 PRO A N 1
ATOM 724 C CA . PRO A 1 93 ? -13.471 4.744 6.095 1.00 98.00 93 PRO A CA 1
ATOM 725 C C . PRO A 1 93 ? -13.161 6.136 5.516 1.00 98.00 93 PRO A C 1
ATOM 727 O O . PRO A 1 93 ? -13.149 6.303 4.299 1.00 98.00 93 PRO A O 1
ATOM 730 N N . ASP A 1 94 ? -12.920 7.142 6.357 1.00 97.38 94 ASP A N 1
ATOM 731 C CA . ASP A 1 94 ? -12.672 8.540 5.989 1.00 97.38 94 ASP A CA 1
ATOM 732 C C . ASP A 1 94 ? -11.181 8.841 5.753 1.00 97.38 94 ASP A C 1
ATOM 734 O O . ASP A 1 94 ? -10.617 9.779 6.306 1.00 97.38 94 ASP A O 1
ATOM 738 N N . MET A 1 95 ? -10.530 8.048 4.895 1.00 98.31 95 MET A N 1
ATOM 739 C CA . MET A 1 95 ? -9.128 8.253 4.497 1.00 98.31 95 MET A CA 1
ATOM 740 C C . MET A 1 95 ? -9.003 8.591 3.000 1.00 98.31 95 MET A C 1
ATOM 742 O O . MET A 1 95 ? -8.770 7.690 2.183 1.00 98.31 95 MET A O 1
ATOM 746 N N . PRO A 1 96 ? -9.160 9.868 2.594 1.00 98.00 96 PRO A N 1
ATOM 747 C CA . PRO A 1 96 ? -9.088 10.275 1.185 1.00 98.00 96 PRO A CA 1
ATOM 748 C C . PRO A 1 96 ? -7.746 9.930 0.519 1.00 98.00 96 PRO A C 1
ATOM 750 O O . PRO A 1 96 ? -7.707 9.607 -0.669 1.00 98.00 96 PRO A O 1
ATOM 753 N N . GLU A 1 97 ? -6.651 9.924 1.278 1.00 97.25 97 GLU A N 1
ATOM 754 C CA . GLU A 1 97 ? -5.316 9.553 0.806 1.00 97.25 97 GLU A CA 1
ATOM 755 C C . GLU A 1 97 ? -5.270 8.096 0.335 1.00 97.25 97 GLU A C 1
ATOM 757 O O . GLU A 1 97 ? -4.646 7.794 -0.682 1.00 97.25 97 GLU A O 1
ATOM 762 N N . VAL A 1 98 ? -5.976 7.189 1.021 1.00 98.25 98 VAL A N 1
ATOM 763 C CA . VAL A 1 98 ? -6.043 5.773 0.632 1.00 98.25 98 VAL A CA 1
ATOM 764 C C . VAL A 1 98 ? -6.801 5.613 -0.687 1.00 98.25 98 VAL A C 1
ATOM 766 O O . VAL A 1 98 ? -6.369 4.865 -1.568 1.00 98.25 98 VAL A O 1
ATOM 769 N N . PHE A 1 99 ? -7.900 6.351 -0.870 1.00 97.94 99 PHE A N 1
ATOM 770 C CA . PHE A 1 99 ? -8.650 6.334 -2.128 1.00 97.94 99 PHE A CA 1
ATOM 771 C C . PHE A 1 99 ? -7.822 6.842 -3.311 1.00 97.94 99 PHE A C 1
ATOM 773 O O . PHE A 1 99 ? -7.966 6.309 -4.411 1.00 97.94 99 PHE A O 1
ATOM 780 N N . ASN A 1 100 ? -6.914 7.798 -3.094 1.00 97.12 100 ASN A N 1
ATOM 781 C CA . ASN A 1 100 ? -5.989 8.246 -4.133 1.00 97.12 100 ASN A CA 1
ATOM 782 C C . ASN A 1 100 ? -5.096 7.092 -4.634 1.00 97.12 100 ASN A C 1
ATOM 784 O O . ASN A 1 100 ? -5.020 6.851 -5.840 1.00 97.12 100 ASN A O 1
ATOM 788 N N . TYR A 1 101 ? -4.494 6.310 -3.728 1.00 97.69 101 TYR A N 1
ATOM 789 C CA . TYR A 1 101 ? -3.699 5.133 -4.112 1.00 97.69 101 TYR A CA 1
ATOM 790 C C . TYR A 1 101 ? -4.534 4.068 -4.831 1.00 97.69 101 TYR A C 1
ATOM 792 O O . TYR A 1 101 ? -4.128 3.551 -5.874 1.00 97.69 101 TYR A O 1
ATOM 800 N N . LEU A 1 102 ? -5.725 3.755 -4.314 1.00 95.81 102 LEU A N 1
ATOM 801 C CA . LEU A 1 102 ? -6.602 2.763 -4.939 1.00 95.81 102 LEU A CA 1
ATOM 802 C C . LEU A 1 102 ? -7.080 3.208 -6.329 1.00 95.81 102 LEU A C 1
ATOM 804 O O . LEU A 1 102 ? -7.129 2.383 -7.241 1.00 95.81 102 LEU A O 1
ATOM 808 N N . GLY A 1 103 ? -7.366 4.497 -6.526 1.00 96.00 103 GLY A N 1
ATOM 809 C CA . GLY A 1 103 ? -7.709 5.064 -7.831 1.00 96.00 103 GLY A CA 1
ATOM 810 C C . GLY A 1 103 ? -6.572 4.937 -8.849 1.00 96.00 103 GLY A C 1
ATOM 811 O O . GLY A 1 103 ? -6.804 4.547 -9.998 1.00 96.00 103 GLY A O 1
ATOM 812 N N . ILE A 1 104 ? -5.326 5.174 -8.421 1.00 95.06 104 ILE A N 1
ATOM 813 C CA . ILE A 1 104 ? -4.135 4.939 -9.250 1.00 95.06 104 ILE A CA 1
ATOM 814 C C . ILE A 1 104 ? -4.059 3.464 -9.661 1.00 95.06 104 ILE A C 1
ATOM 816 O O . ILE A 1 104 ? -3.865 3.164 -10.840 1.00 95.06 104 ILE A O 1
ATOM 820 N N . TYR A 1 105 ? -4.259 2.534 -8.723 1.00 94.94 105 TYR A N 1
ATOM 821 C CA . TYR A 1 105 ? -4.215 1.097 -9.014 1.00 94.94 105 TYR A CA 1
ATOM 822 C C . TYR A 1 105 ? -5.302 0.656 -9.991 1.00 94.94 105 TYR A C 1
ATOM 824 O O . TYR A 1 105 ? -5.025 -0.131 -10.895 1.00 94.94 105 TYR A O 1
ATOM 832 N N . LEU A 1 106 ? -6.522 1.168 -9.833 1.00 93.62 106 LEU A N 1
ATOM 833 C CA . LEU A 1 106 ? -7.638 0.894 -10.738 1.00 93.62 106 LEU A CA 1
ATOM 834 C C . LEU A 1 106 ? -7.345 1.397 -12.154 1.00 93.62 106 LEU A C 1
ATOM 836 O O . LEU A 1 106 ? -7.494 0.645 -13.117 1.00 93.62 106 LEU A O 1
ATOM 840 N N . THR A 1 107 ? -6.825 2.621 -12.269 1.00 94.19 107 THR A N 1
ATOM 841 C CA . THR A 1 107 ? -6.445 3.219 -13.556 1.00 94.19 107 THR A CA 1
ATOM 842 C C . THR A 1 107 ? -5.344 2.410 -14.242 1.00 94.19 107 THR A C 1
ATOM 844 O O . THR A 1 107 ? -5.450 2.093 -15.424 1.00 94.19 107 THR A O 1
ATOM 847 N N . GLN A 1 108 ? -4.306 2.013 -13.499 1.00 90.75 108 GLN A N 1
ATOM 848 C CA . GLN A 1 108 ? -3.211 1.192 -14.027 1.00 90.75 108 GLN A CA 1
ATOM 849 C C . GLN A 1 108 ? -3.661 -0.214 -14.439 1.00 90.75 108 GLN A C 1
ATOM 851 O O . GLN A 1 108 ? -3.076 -0.798 -15.348 1.00 90.75 108 GLN A O 1
ATOM 856 N N . ALA A 1 109 ? -4.676 -0.764 -13.771 1.00 90.69 109 ALA A N 1
ATOM 857 C CA . ALA A 1 109 ? -5.241 -2.068 -14.096 1.00 90.69 109 ALA A CA 1
ATOM 858 C C . ALA A 1 109 ? -6.259 -2.024 -15.248 1.00 90.69 109 ALA A C 1
ATOM 860 O O . ALA A 1 109 ? -6.677 -3.083 -15.707 1.00 90.69 109 ALA A O 1
ATOM 861 N N . GLY A 1 110 ? -6.675 -0.836 -15.701 1.00 88.56 110 GLY A N 1
ATOM 862 C CA . GLY A 1 110 ? -7.762 -0.692 -16.672 1.00 88.56 110 GLY A CA 1
ATOM 863 C C . GLY A 1 110 ? -9.140 -1.066 -16.112 1.00 88.56 110 GLY A C 1
ATOM 864 O O . GLY A 1 110 ? -10.033 -1.405 -16.880 1.00 88.56 110 GLY A O 1
ATOM 865 N N . ASN A 1 111 ? -9.300 -1.045 -14.786 1.00 79.25 111 ASN A N 1
ATOM 866 C CA . ASN A 1 111 ? -10.533 -1.408 -14.089 1.00 79.25 111 ASN A CA 1
ATOM 867 C C . ASN A 1 111 ? -11.259 -0.134 -13.631 1.00 79.25 111 ASN A C 1
ATOM 869 O O . ASN A 1 111 ? -11.104 0.267 -12.477 1.00 79.25 111 ASN A O 1
ATOM 873 N N . PHE A 1 112 ? -12.017 0.508 -14.518 1.00 67.69 112 PHE A N 1
ATOM 874 C CA . PHE A 1 112 ? -12.821 1.703 -14.228 1.00 67.69 112 PHE A CA 1
ATOM 875 C C . PHE A 1 112 ? -14.236 1.578 -14.793 1.00 67.69 112 PHE A C 1
ATOM 877 O O . PHE A 1 112 ? -14.400 0.893 -15.829 1.00 67.69 112 PHE A O 1
#

InterPro domains:
  IPR011990 Tetratricopeptide-like helical domain superfamily [G3DSA:1.25.40.10] (20-112)
  IPR011990 Tetratricopeptide-like helical domain superfamily [SSF48452] (27-112)
  IPR019734 Tetratricopeptide repeat [PS50005] (62-95)
  IPR019734 Tetratricopeptide repeat [SM00028] (62-95)

Foldseek 3Di:
DPPVVVVVVVVVVVVVVPPDPPVVCPPDPDPDPDDDDPVLVVVLVVLVVVLPDPPDDLQVNLVSLQVNLVSCVVNVVNVSSLVSLVSSCVSPVPDVVSVVSVVVVCVVVVND

Sequence (112 aa):
MKPFLRWCFVATALTLAGCSSTAWRKDAVLAVPLQPTLQQEVILARMEQILASRALSDDERAQLLYERGVLYDSLGLRALARNDFSQALAIRPDMPEVFNYLGIYLTQAGNF

Secondary structure (DSSP, 8-state):
-HHHHHHHHHHHHHHHT----GGGGTT----PPPPPPHHHHHHHHHHHHHHHSS---HHHHHHHHHHHHHHHHHTT-HHHHHHHHHHHHHH-S--HHHHHHHHHHHHHHT--

Organism: NCBI:txid1432552

pLDDT: mean 88.62, std 11.47, range [57.38, 98.69]